Protein AF-H0GXV2-F1 (afdb_monomer_lite)

Sequence (112 aa):
MNMHTFQNLRGASMKTEHKMQFLSSIINEREIGADGWNHVAKRMNRYLFEQNVWKNEEFFFDGIDCQKFFKRNFVGLLSSKKTSSNVSLDVELWPYILEAQSSCTDESSVQI

Radius of gyration: 14.27 Å; chains: 1; bounding box: 38×36×33 Å

Secondary structure (DSSP, 8-state):
--HHHHHHHHHHH--HHHHHHHHHHHHT----SHHHHHHHHHHHHHHHHHTTSSSSS-SSSSHHHHHHHHIIIIIHHHH-----S-TTSSTTTHHHHHHHHHHTGGGSS---

Organism: Saccharomyces cerevisiae x Saccharomyces kudriavzevii (strain VIN7) (NCBI:txid1095631)

Structure (mmCIF, N/CA/C/O backbone):
data_AF-H0GXV2-F1
#
_entry.id   AF-H0GXV2-F1
#
loop_
_atom_site.group_PDB
_atom_site.id
_atom_site.type_symbol
_atom_site.label_atom_id
_atom_site.label_alt_id
_atom_site.label_comp_id
_atom_site.label_asym_id
_atom_site.label_entity_id
_atom_site.label_seq_id
_atom_site.pdbx_PDB_ins_code
_atom_site.Cartn_x
_atom_site.Cartn_y
_atom_site.Cartn_z
_atom_site.occupancy
_atom_site.B_iso_or_equiv
_atom_site.auth_seq_id
_atom_site.auth_comp_id
_atom_site.auth_asym_id
_atom_site.auth_atom_id
_atom_site.pdbx_PDB_model_num
ATOM 1 N N . MET A 1 1 ? -20.057 -7.221 -8.691 1.00 57.09 1 MET A N 1
ATOM 2 C CA . MET A 1 1 ? -19.279 -6.040 -8.248 1.00 57.09 1 MET A CA 1
ATOM 3 C C . MET A 1 1 ? -18.222 -5.769 -9.309 1.00 57.09 1 MET A C 1
ATOM 5 O O . MET A 1 1 ? -17.578 -6.722 -9.721 1.00 57.09 1 MET A O 1
ATOM 9 N N . ASN A 1 2 ? -18.101 -4.541 -9.820 1.00 66.75 2 ASN A N 1
ATOM 10 C CA . ASN A 1 2 ? -17.084 -4.221 -10.832 1.00 66.75 2 ASN A CA 1
ATOM 11 C C . ASN A 1 2 ? -15.731 -3.887 -10.159 1.00 66.75 2 ASN A C 1
ATOM 13 O O . ASN A 1 2 ? -15.695 -3.522 -8.980 1.00 66.75 2 ASN A O 1
ATOM 17 N N . MET A 1 3 ? -14.626 -4.018 -10.901 1.00 58.47 3 MET A N 1
ATOM 18 C CA . MET A 1 3 ? -13.260 -3.820 -10.385 1.00 58.47 3 MET A CA 1
ATOM 19 C C . MET A 1 3 ? -13.032 -2.409 -9.816 1.00 58.47 3 MET A C 1
ATOM 21 O O . MET A 1 3 ? -12.362 -2.252 -8.799 1.00 58.47 3 MET A O 1
ATOM 25 N N . HIS A 1 4 ? -13.642 -1.386 -10.417 1.00 58.34 4 HIS A N 1
ATOM 26 C CA . HIS A 1 4 ? -13.507 0.006 -9.979 1.00 58.34 4 HIS A CA 1
ATOM 27 C C . HIS A 1 4 ? -14.226 0.284 -8.651 1.00 58.34 4 HIS A C 1
ATOM 29 O O . HIS A 1 4 ? -13.657 0.896 -7.751 1.00 58.34 4 HIS A O 1
ATOM 35 N N . THR A 1 5 ? -15.454 -0.210 -8.491 1.00 59.28 5 THR A N 1
ATOM 36 C CA . THR A 1 5 ? -16.233 -0.140 -7.249 1.00 59.28 5 THR A CA 1
ATOM 37 C C . THR A 1 5 ? -15.506 -0.871 -6.128 1.00 59.28 5 THR A C 1
ATOM 39 O O . THR A 1 5 ? -15.419 -0.358 -5.019 1.00 59.28 5 THR A O 1
ATOM 42 N N . PHE A 1 6 ? -14.924 -2.032 -6.418 1.00 61.00 6 PHE A N 1
ATOM 43 C CA . PHE A 1 6 ? -14.141 -2.792 -5.450 1.00 61.00 6 PHE A CA 1
ATOM 44 C C . PHE A 1 6 ? -12.867 -2.057 -4.998 1.00 61.00 6 PHE A C 1
ATOM 46 O O . PHE A 1 6 ? -12.607 -1.961 -3.800 1.00 61.00 6 PHE A O 1
ATOM 53 N N . GLN A 1 7 ? -12.115 -1.463 -5.931 1.00 64.56 7 GLN A N 1
ATOM 54 C CA . GLN A 1 7 ? -10.919 -0.668 -5.619 1.00 64.56 7 GLN A CA 1
ATOM 55 C C . GLN A 1 7 ? -11.239 0.581 -4.781 1.00 64.56 7 GLN A C 1
ATOM 57 O O . GLN A 1 7 ? -10.484 0.910 -3.867 1.00 64.56 7 GLN A O 1
ATOM 62 N N . ASN A 1 8 ? -12.373 1.241 -5.039 1.00 59.12 8 ASN A N 1
ATOM 63 C CA . ASN A 1 8 ? -12.819 2.393 -4.249 1.00 59.12 8 ASN A CA 1
ATOM 64 C C . ASN A 1 8 ? -13.250 1.992 -2.826 1.00 59.12 8 ASN A C 1
ATOM 66 O O . ASN A 1 8 ? -12.943 2.695 -1.865 1.00 59.12 8 ASN A O 1
ATOM 70 N N . LEU A 1 9 ? -13.918 0.843 -2.670 1.00 62.50 9 LEU A N 1
ATOM 71 C CA . LEU A 1 9 ? -14.331 0.331 -1.358 1.00 62.50 9 LEU A CA 1
ATOM 72 C C . LEU A 1 9 ? -13.134 -0.096 -0.495 1.00 62.50 9 LEU A C 1
ATOM 74 O O . LEU A 1 9 ? -13.127 0.177 0.704 1.00 62.50 9 LEU A O 1
ATOM 78 N N . ARG A 1 10 ? -12.103 -0.711 -1.095 1.00 72.19 10 ARG A N 1
ATOM 79 C CA . ARG A 1 10 ? -10.862 -1.097 -0.396 1.00 72.19 10 ARG A CA 1
ATOM 80 C C . ARG A 1 10 ? -10.182 0.099 0.277 1.00 72.19 10 ARG A C 1
ATOM 82 O O . ARG A 1 10 ? -9.767 -0.008 1.426 1.00 72.19 10 ARG A O 1
ATOM 89 N N . GLY A 1 11 ? -10.098 1.232 -0.423 1.00 63.38 11 GLY A N 1
ATOM 90 C CA . GLY A 1 11 ? -9.462 2.451 0.087 1.00 63.38 11 GLY A CA 1
ATOM 91 C C . GLY A 1 11 ? -10.226 3.097 1.240 1.00 63.38 11 GLY A C 1
ATOM 92 O O . GLY A 1 11 ? -9.635 3.438 2.262 1.00 63.38 11 GLY A O 1
ATOM 93 N N . ALA A 1 12 ? -11.550 3.198 1.106 1.00 62.34 12 ALA A N 1
ATOM 94 C CA . ALA A 1 12 ? -12.418 3.774 2.133 1.00 62.34 12 ALA A CA 1
ATOM 95 C C . ALA A 1 12 ? -12.547 2.896 3.393 1.00 62.34 12 ALA A C 1
ATOM 97 O O . ALA A 1 12 ? -12.803 3.413 4.476 1.00 62.34 12 ALA A O 1
ATOM 98 N N . SER A 1 13 ? -12.367 1.577 3.264 1.00 65.81 13 SER A N 1
ATOM 99 C CA . SER A 1 13 ? -12.498 0.623 4.374 1.00 65.81 13 SER A CA 1
ATOM 100 C C . SER A 1 13 ? -11.255 0.526 5.266 1.00 65.81 13 SER A C 1
ATOM 102 O O . SER A 1 13 ? -11.330 -0.071 6.342 1.00 65.81 13 SER A O 1
ATOM 104 N N . MET A 1 14 ? -10.104 1.045 4.833 1.00 79.94 14 MET A N 1
ATOM 105 C CA . MET A 1 14 ? -8.848 0.861 5.555 1.00 79.94 14 MET A CA 1
ATOM 106 C C . MET A 1 14 ? -8.678 1.933 6.640 1.00 79.94 14 MET A C 1
ATOM 108 O O . MET A 1 14 ? -8.569 3.124 6.339 1.00 79.94 14 MET A O 1
ATOM 112 N N . LYS A 1 15 ? -8.646 1.506 7.909 1.00 87.31 15 LYS A N 1
ATOM 113 C CA . LYS A 1 15 ? -8.392 2.385 9.064 1.00 87.31 15 LYS A CA 1
ATOM 114 C C . LYS A 1 15 ? -7.013 3.052 8.977 1.00 87.31 15 LYS A C 1
ATOM 116 O O . LYS A 1 15 ? -6.101 2.522 8.339 1.00 87.31 15 LYS A O 1
ATOM 121 N N . THR A 1 16 ? -6.851 4.179 9.672 1.00 86.25 16 THR A N 1
ATOM 122 C CA . THR A 1 16 ? -5.607 4.970 9.707 1.00 86.25 16 THR A CA 1
ATOM 123 C C . THR A 1 16 ? -4.372 4.140 10.056 1.00 86.25 16 THR A C 1
ATOM 125 O O . THR A 1 16 ? -3.364 4.253 9.371 1.00 86.25 16 THR A O 1
ATOM 128 N N . GLU A 1 17 ? -4.440 3.261 11.056 1.00 90.31 17 GLU A N 1
ATOM 129 C CA . GLU A 1 17 ? -3.295 2.430 11.466 1.00 90.31 17 GLU A CA 1
ATOM 130 C C . GLU A 1 17 ? -2.760 1.551 10.318 1.00 90.31 17 GLU A C 1
ATOM 132 O O . GLU A 1 17 ? -1.555 1.470 10.082 1.00 90.31 17 GLU A O 1
ATOM 137 N N . HIS A 1 18 ? -3.654 0.970 9.515 1.00 92.38 18 HIS A N 1
ATOM 138 C CA . HIS A 1 18 ? -3.275 0.143 8.372 1.00 92.38 18 HIS A CA 1
ATOM 139 C C . HIS A 1 18 ? -2.786 0.994 7.193 1.00 92.38 18 HIS A C 1
ATOM 141 O O . HIS A 1 18 ? -1.911 0.563 6.443 1.00 92.38 18 HIS A O 1
ATOM 147 N N . LYS A 1 19 ? -3.302 2.224 7.047 1.00 90.75 19 LYS A N 1
ATOM 148 C CA . LYS A 1 19 ? -2.753 3.220 6.114 1.00 90.75 19 LYS A CA 1
ATOM 149 C C . LYS A 1 19 ? -1.326 3.618 6.495 1.00 90.75 19 LYS A C 1
ATOM 151 O O . LYS A 1 19 ? -0.471 3.655 5.615 1.00 90.75 19 LYS A O 1
ATOM 156 N N . MET A 1 20 ? -1.043 3.848 7.779 1.00 91.12 20 MET A N 1
ATOM 157 C CA . MET A 1 20 ? 0.319 4.108 8.264 1.00 91.12 20 MET A CA 1
ATOM 158 C C . MET A 1 20 ? 1.238 2.920 7.984 1.00 91.12 20 MET A C 1
ATOM 160 O O . MET A 1 20 ? 2.321 3.106 7.434 1.00 91.12 20 MET A O 1
ATOM 164 N N . GLN A 1 21 ? 0.790 1.697 8.283 1.00 94.38 21 GLN A N 1
ATOM 165 C CA . GLN A 1 21 ? 1.570 0.489 8.007 1.00 94.38 21 GLN A CA 1
ATOM 166 C C . GLN A 1 21 ? 1.860 0.312 6.509 1.00 94.38 21 GLN A C 1
ATOM 168 O O . GLN A 1 21 ? 2.966 -0.085 6.132 1.00 94.38 21 GLN A O 1
ATOM 173 N N . PHE A 1 22 ? 0.891 0.633 5.649 1.00 93.75 22 PHE A N 1
ATOM 174 C CA . PHE A 1 22 ? 1.062 0.621 4.198 1.00 93.75 22 PHE A CA 1
ATOM 175 C C . PHE A 1 22 ? 2.145 1.608 3.748 1.00 93.75 22 PHE A C 1
ATOM 177 O O . PHE A 1 22 ? 3.081 1.214 3.055 1.00 93.75 22 PHE A O 1
ATOM 184 N N . LEU A 1 23 ? 2.064 2.866 4.192 1.00 92.06 23 LEU A N 1
ATOM 185 C CA . LEU A 1 23 ? 3.051 3.898 3.858 1.00 92.06 23 LEU A CA 1
ATOM 186 C C . LEU A 1 23 ? 4.444 3.543 4.393 1.00 92.06 23 LEU A C 1
ATOM 188 O O . LEU A 1 23 ? 5.419 3.613 3.653 1.00 92.06 23 LEU A O 1
ATOM 192 N N . SER A 1 24 ? 4.534 3.069 5.636 1.00 92.44 24 SER A N 1
ATOM 193 C CA . SER A 1 24 ? 5.788 2.593 6.228 1.00 92.44 24 SER A CA 1
ATOM 194 C C . SER A 1 24 ? 6.390 1.423 5.444 1.00 92.44 24 SER A C 1
ATOM 196 O O . SER A 1 24 ? 7.605 1.350 5.270 1.00 92.44 24 SER A O 1
ATOM 198 N N . SER A 1 25 ? 5.553 0.521 4.923 1.00 92.81 25 SER A N 1
ATOM 199 C CA . SER A 1 25 ? 6.017 -0.600 4.104 1.00 92.81 25 SER A CA 1
ATOM 200 C C . SER A 1 25 ? 6.628 -0.141 2.782 1.00 92.81 25 SER A C 1
ATOM 202 O O . SER A 1 25 ? 7.585 -0.770 2.348 1.00 92.81 25 SER A O 1
ATOM 204 N N . ILE A 1 26 ? 6.110 0.939 2.185 1.00 91.75 26 ILE A N 1
ATOM 205 C CA . ILE A 1 26 ? 6.680 1.570 0.984 1.00 91.75 26 ILE A CA 1
ATOM 206 C C . ILE A 1 26 ? 8.010 2.249 1.320 1.00 91.75 26 ILE A C 1
ATOM 208 O O . ILE A 1 26 ? 9.002 1.993 0.651 1.00 91.75 26 ILE A O 1
ATOM 212 N N . ILE A 1 27 ? 8.042 3.072 2.373 1.00 90.44 27 ILE A N 1
ATOM 213 C CA . ILE A 1 27 ? 9.238 3.829 2.788 1.00 90.44 27 ILE A CA 1
ATOM 214 C C . ILE A 1 27 ? 10.422 2.896 3.075 1.00 90.44 27 ILE A C 1
ATOM 216 O O . ILE A 1 27 ? 11.559 3.197 2.724 1.00 90.44 27 ILE A O 1
ATOM 220 N N . ASN A 1 28 ? 10.157 1.754 3.712 1.00 89.62 28 ASN A N 1
ATOM 221 C CA . ASN A 1 28 ? 11.187 0.790 4.095 1.00 89.62 28 ASN A CA 1
ATOM 222 C C . ASN A 1 28 ? 11.497 -0.256 3.012 1.00 89.62 28 ASN A C 1
ATOM 224 O O . ASN A 1 28 ? 12.311 -1.149 3.261 1.00 89.62 28 ASN A O 1
ATOM 228 N N . GLU A 1 29 ? 10.835 -0.211 1.853 1.00 89.50 29 GLU A N 1
ATOM 229 C CA . GLU A 1 29 ? 11.129 -1.138 0.764 1.00 89.50 29 GLU A CA 1
ATOM 230 C C . GLU A 1 29 ? 12.465 -0.772 0.108 1.00 89.50 29 GLU A C 1
ATOM 232 O O . GLU A 1 29 ? 12.693 0.377 -0.258 1.00 89.50 29 GLU A O 1
ATOM 237 N N . ARG A 1 30 ? 13.371 -1.751 0.010 1.00 77.19 30 ARG A N 1
ATOM 238 C CA . ARG A 1 30 ? 14.751 -1.538 -0.464 1.00 77.19 30 ARG A CA 1
ATOM 239 C C . ARG A 1 30 ? 14.971 -2.033 -1.889 1.00 77.19 30 ARG A C 1
ATOM 241 O O . ARG A 1 30 ? 15.997 -1.715 -2.483 1.00 77.19 30 ARG A O 1
ATOM 248 N N . GLU A 1 31 ? 14.036 -2.817 -2.416 1.00 73.31 31 GLU A N 1
ATOM 249 C CA . GLU A 1 31 ? 14.100 -3.348 -3.774 1.00 73.31 31 GLU A CA 1
ATOM 250 C C . GLU A 1 31 ? 13.654 -2.281 -4.785 1.00 73.31 31 GLU A C 1
ATOM 252 O O . GLU A 1 31 ? 12.543 -1.750 -4.709 1.00 73.31 31 GLU A O 1
ATOM 257 N N . ILE A 1 32 ? 14.542 -1.960 -5.729 1.00 55.78 32 ILE A N 1
ATOM 258 C CA . ILE A 1 32 ? 14.355 -0.900 -6.728 1.00 55.78 32 ILE A CA 1
ATOM 259 C C . ILE A 1 32 ? 13.479 -1.423 -7.884 1.00 55.78 32 ILE A C 1
ATOM 261 O O . ILE A 1 32 ? 13.684 -2.530 -8.379 1.00 55.78 32 ILE A O 1
ATOM 265 N N . GLY A 1 33 ? 12.519 -0.614 -8.349 1.00 63.28 33 GLY A N 1
ATOM 266 C CA . GLY A 1 33 ? 11.763 -0.859 -9.587 1.00 63.28 33 GLY A CA 1
ATOM 267 C C . GLY A 1 33 ? 10.447 -1.640 -9.425 1.00 63.28 33 GLY A C 1
ATOM 268 O O . GLY A 1 33 ? 9.757 -1.552 -8.406 1.00 63.28 33 GLY A O 1
ATOM 269 N N . ALA A 1 34 ? 10.048 -2.378 -10.470 1.00 62.50 34 ALA A N 1
ATOM 270 C CA . ALA A 1 34 ? 8.749 -3.067 -10.549 1.00 62.50 34 ALA A CA 1
ATOM 271 C C . ALA A 1 34 ? 8.535 -4.133 -9.452 1.00 62.50 34 ALA A C 1
ATOM 273 O O . ALA A 1 34 ? 7.396 -4.370 -9.038 1.00 62.50 34 ALA A O 1
ATOM 274 N N . ASP A 1 35 ? 9.616 -4.731 -8.945 1.00 78.19 35 ASP A N 1
ATOM 275 C CA . ASP A 1 35 ? 9.554 -5.794 -7.938 1.00 78.19 35 ASP A CA 1
ATOM 276 C C . ASP A 1 35 ? 9.312 -5.277 -6.513 1.00 78.19 35 ASP A C 1
ATOM 278 O O . ASP A 1 35 ? 8.672 -5.970 -5.716 1.00 78.19 35 ASP A O 1
ATOM 282 N N . GLY A 1 36 ? 9.687 -4.029 -6.208 1.00 88.06 36 GLY A N 1
ATOM 283 C CA . GLY A 1 36 ? 9.414 -3.413 -4.905 1.00 88.06 36 GLY A CA 1
ATOM 284 C C . GLY A 1 36 ? 7.915 -3.359 -4.596 1.00 88.06 36 GLY A C 1
ATOM 285 O O . GLY A 1 36 ? 7.469 -3.729 -3.509 1.00 88.06 36 GLY A O 1
ATOM 286 N N . TRP A 1 37 ? 7.088 -3.028 -5.590 1.00 91.75 37 TRP A N 1
ATOM 287 C CA . TRP A 1 37 ? 5.632 -3.016 -5.421 1.00 91.75 37 TRP A CA 1
ATOM 288 C C . TRP A 1 37 ? 5.041 -4.409 -5.195 1.00 91.75 37 TRP A C 1
ATOM 290 O O . TRP A 1 37 ? 4.078 -4.545 -4.440 1.00 91.75 37 TRP A O 1
ATOM 300 N N . ASN A 1 38 ? 5.615 -5.449 -5.808 1.00 91.88 38 ASN A N 1
ATOM 301 C CA . ASN A 1 38 ? 5.210 -6.831 -5.551 1.00 91.88 38 ASN A CA 1
ATOM 302 C C . ASN A 1 38 ? 5.540 -7.243 -4.108 1.00 91.88 38 ASN A C 1
ATOM 304 O O . ASN A 1 38 ? 4.751 -7.945 -3.470 1.00 91.88 38 ASN A O 1
ATOM 308 N N . HIS A 1 39 ? 6.677 -6.798 -3.570 1.00 92.75 39 HIS A N 1
ATOM 309 C CA . HIS A 1 39 ? 7.052 -7.054 -2.179 1.00 92.75 39 HIS A CA 1
ATOM 310 C C . HIS A 1 39 ? 6.161 -6.315 -1.186 1.00 92.75 39 HIS A C 1
ATOM 312 O O . HIS A 1 39 ? 5.668 -6.939 -0.241 1.00 92.75 39 HIS A O 1
ATOM 318 N N . VAL A 1 40 ? 5.869 -5.036 -1.432 1.00 93.88 40 VAL A N 1
ATOM 319 C CA . VAL A 1 40 ? 4.914 -4.267 -0.622 1.00 93.88 40 VAL A CA 1
ATOM 320 C C . VAL A 1 40 ? 3.535 -4.927 -0.652 1.00 93.88 40 VAL A C 1
ATOM 322 O O . VAL A 1 40 ? 2.943 -5.131 0.408 1.00 93.88 40 VAL A O 1
ATOM 325 N N . ALA A 1 41 ? 3.050 -5.337 -1.830 1.00 94.25 41 ALA A N 1
ATOM 326 C CA . ALA A 1 41 ? 1.770 -6.029 -1.980 1.00 94.25 41 ALA A CA 1
ATOM 327 C C . ALA A 1 41 ? 1.716 -7.311 -1.136 1.00 94.25 41 ALA A C 1
ATOM 329 O O . ALA A 1 41 ? 0.814 -7.470 -0.316 1.00 94.25 41 ALA A O 1
ATOM 330 N N . LYS A 1 42 ? 2.717 -8.192 -1.265 1.00 94.06 42 LYS A N 1
ATOM 331 C CA . LYS A 1 42 ? 2.806 -9.439 -0.484 1.00 94.06 42 LYS A CA 1
ATOM 332 C C . LYS A 1 42 ? 2.871 -9.175 1.021 1.00 94.06 42 LYS A C 1
ATOM 334 O O . LYS A 1 42 ? 2.148 -9.808 1.788 1.00 94.06 42 LYS A O 1
ATOM 339 N N . ARG A 1 43 ? 3.704 -8.220 1.452 1.00 94.94 43 ARG A N 1
ATOM 340 C CA . ARG A 1 43 ? 3.851 -7.847 2.869 1.00 94.94 43 ARG A CA 1
ATOM 341 C C . ARG A 1 43 ? 2.525 -7.363 3.447 1.00 94.94 43 ARG A C 1
ATOM 343 O O . ARG A 1 43 ? 2.136 -7.791 4.531 1.00 94.94 43 ARG A O 1
ATOM 350 N N . MET A 1 44 ? 1.830 -6.502 2.712 1.00 95.31 44 MET A N 1
ATOM 351 C CA . MET A 1 44 ? 0.572 -5.914 3.155 1.00 95.31 44 MET A CA 1
ATOM 352 C C . MET A 1 44 ? -0.592 -6.894 3.099 1.00 95.31 44 MET A C 1
ATOM 354 O O . MET A 1 44 ? -1.427 -6.871 3.996 1.00 95.31 44 MET A O 1
ATOM 358 N N . ASN A 1 45 ? -0.625 -7.796 2.121 1.00 94.94 45 ASN A N 1
ATOM 359 C CA . ASN A 1 45 ? -1.610 -8.873 2.078 1.00 94.94 45 ASN A CA 1
ATOM 360 C C . ASN A 1 45 ? -1.525 -9.754 3.323 1.00 94.94 45 ASN A C 1
ATOM 362 O O . ASN A 1 45 ? -2.546 -9.981 3.973 1.00 94.94 45 ASN A O 1
ATOM 366 N N . ARG A 1 46 ? -0.311 -10.181 3.692 1.00 95.69 46 ARG A N 1
ATOM 367 C CA . ARG A 1 46 ? -0.089 -10.959 4.914 1.00 95.69 46 ARG A CA 1
ATOM 368 C C . ARG A 1 46 ? -0.492 -10.175 6.160 1.00 95.69 46 ARG A C 1
ATOM 370 O O . ARG A 1 46 ? -1.264 -10.680 6.966 1.00 95.69 46 ARG A O 1
ATOM 377 N N . TYR A 1 47 ? -0.045 -8.923 6.284 1.00 95.75 47 TYR A N 1
ATOM 378 C CA . TYR A 1 47 ? -0.404 -8.068 7.419 1.00 95.75 47 TYR A CA 1
ATOM 379 C C . TYR A 1 47 ? -1.927 -7.912 7.569 1.00 95.75 47 TYR A C 1
ATOM 381 O O . TYR A 1 47 ? -2.468 -8.122 8.649 1.00 95.75 47 TYR A O 1
ATOM 389 N N . LEU A 1 48 ? -2.646 -7.580 6.494 1.00 93.94 48 LEU A N 1
ATOM 390 C CA . LEU A 1 48 ? -4.095 -7.358 6.549 1.00 93.94 48 LEU A CA 1
ATOM 391 C C . LEU A 1 48 ? -4.876 -8.643 6.850 1.00 93.94 48 LEU A C 1
ATOM 393 O O . LEU A 1 48 ? -5.926 -8.572 7.493 1.00 93.94 48 LEU A O 1
ATOM 397 N N . PHE A 1 49 ? -4.369 -9.795 6.411 1.00 93.31 49 PHE A N 1
ATOM 398 C CA . PHE A 1 49 ? -4.915 -11.098 6.774 1.00 93.31 49 PHE A CA 1
ATOM 399 C C . PHE A 1 49 ? -4.704 -11.403 8.264 1.00 93.31 49 PHE A C 1
ATOM 401 O O . PHE A 1 49 ? -5.670 -11.676 8.974 1.00 93.31 49 PHE A O 1
ATOM 408 N N . GLU A 1 5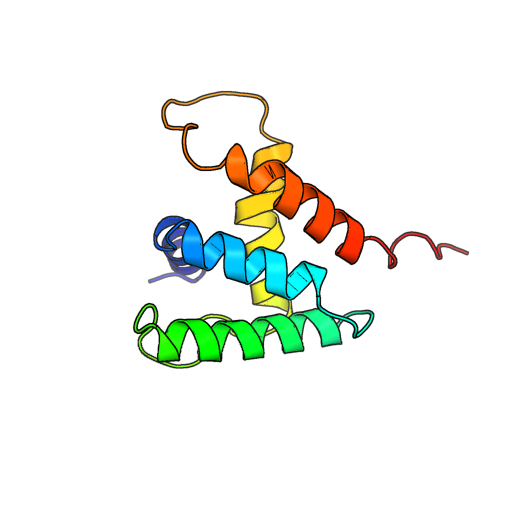0 ? -3.475 -11.261 8.770 1.00 95.50 50 GLU A N 1
ATOM 409 C CA . GLU A 1 50 ? -3.130 -11.488 10.184 1.00 95.50 50 GLU A CA 1
ATOM 410 C C . GLU A 1 50 ? -3.906 -10.562 11.135 1.00 95.50 50 GLU A C 1
ATOM 412 O O . GLU A 1 50 ? -4.305 -10.969 12.225 1.00 95.50 50 GLU A O 1
ATOM 417 N N . GLN A 1 51 ? -4.172 -9.324 10.711 1.00 94.31 51 GLN A N 1
ATOM 418 C CA . GLN A 1 51 ? -4.968 -8.359 11.473 1.00 94.31 51 GLN A CA 1
ATOM 419 C C . GLN A 1 51 ? -6.490 -8.548 11.319 1.00 94.31 51 GLN A C 1
ATOM 421 O O . GLN A 1 51 ? -7.258 -7.751 11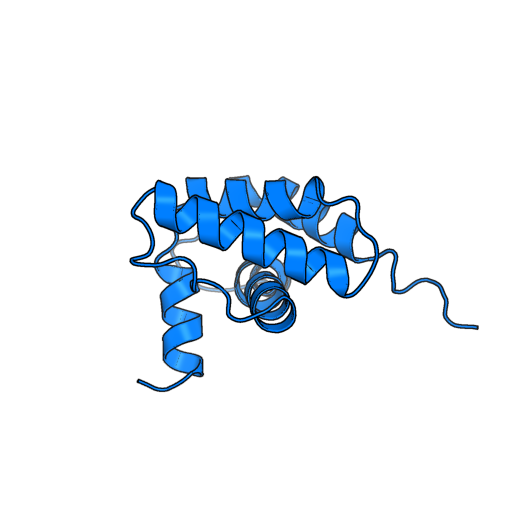.856 1.00 94.31 51 GLN A O 1
ATOM 426 N N . ASN A 1 52 ? -6.956 -9.582 10.604 1.00 91.31 52 ASN A N 1
ATOM 427 C CA . ASN A 1 52 ? -8.374 -9.832 10.300 1.00 91.31 52 ASN A CA 1
ATOM 428 C C . ASN A 1 52 ? -9.085 -8.649 9.608 1.00 91.31 52 ASN A C 1
ATOM 430 O O . ASN A 1 52 ? -10.304 -8.495 9.696 1.00 91.31 52 ASN A O 1
ATOM 434 N N . VAL A 1 53 ? -8.327 -7.806 8.902 1.00 89.69 53 VAL A N 1
ATOM 435 C CA . VAL A 1 53 ? -8.854 -6.684 8.109 1.00 89.69 53 VAL A CA 1
ATOM 436 C C . VAL A 1 53 ? -9.363 -7.188 6.765 1.00 89.69 53 VAL A C 1
ATOM 438 O O . VAL A 1 53 ? -10.357 -6.689 6.235 1.00 89.69 53 VAL A O 1
ATOM 441 N N . TRP A 1 54 ? -8.689 -8.200 6.214 1.00 89.44 54 TRP A N 1
ATOM 442 C CA . TRP A 1 54 ? -9.101 -8.892 5.004 1.00 89.44 54 TRP A CA 1
ATOM 443 C C . TRP A 1 54 ? -9.203 -10.395 5.246 1.00 89.44 54 TRP A C 1
ATOM 445 O O . TRP A 1 54 ? -8.494 -10.977 6.056 1.00 89.44 54 TRP A O 1
ATOM 455 N N . LYS A 1 55 ? -10.121 -11.027 4.520 1.00 87.12 55 LYS A N 1
ATOM 456 C CA . LYS A 1 55 ? -10.508 -12.434 4.703 1.00 87.12 55 LYS A CA 1
ATOM 457 C C . LYS A 1 55 ? -9.500 -13.446 4.144 1.00 87.12 55 LYS A C 1
ATOM 459 O O . LYS A 1 55 ? -9.636 -14.633 4.412 1.00 87.12 55 LYS A O 1
ATOM 464 N N . ASN A 1 56 ? -8.535 -12.998 3.347 1.00 86.06 56 ASN A N 1
ATOM 465 C CA . ASN A 1 56 ? -7.474 -13.824 2.774 1.00 86.06 56 ASN A CA 1
ATOM 466 C C . ASN A 1 56 ? -6.232 -12.968 2.458 1.00 86.06 56 ASN A C 1
ATOM 468 O O . ASN A 1 56 ? -6.228 -11.763 2.693 1.00 86.06 56 ASN A O 1
ATOM 472 N N . G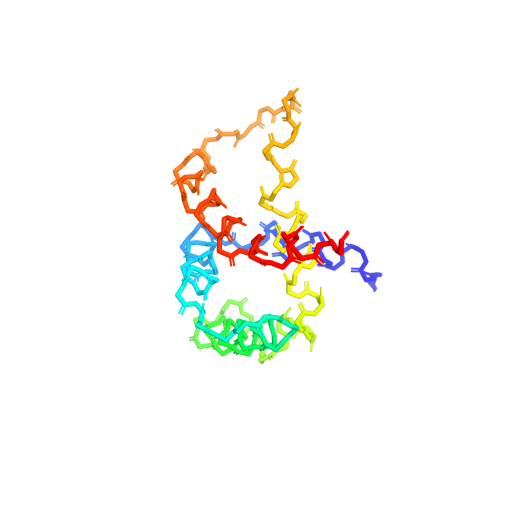LU A 1 57 ? -5.188 -13.566 1.891 1.00 89.06 57 GLU A N 1
ATOM 473 C CA . GLU A 1 57 ? -3.963 -12.860 1.483 1.00 89.06 57 GLU A CA 1
ATOM 474 C C . GLU A 1 57 ? -4.056 -12.247 0.068 1.00 89.06 57 GLU A C 1
ATOM 476 O O . GLU A 1 57 ? -3.059 -12.130 -0.640 1.00 89.06 57 GLU A O 1
ATOM 481 N N . GLU A 1 58 ? -5.248 -11.838 -0.373 1.00 88.44 58 GLU A N 1
ATOM 482 C CA . GLU A 1 58 ? -5.486 -11.314 -1.731 1.00 88.44 58 GLU A CA 1
ATOM 483 C C . GLU A 1 58 ? -6.058 -9.886 -1.701 1.00 88.44 58 GLU A C 1
ATOM 485 O O . GLU A 1 58 ? -6.923 -9.503 -2.502 1.00 88.44 58 GLU A O 1
ATOM 490 N N . PHE A 1 59 ? -5.605 -9.072 -0.741 1.00 90.50 59 PHE A N 1
ATOM 491 C CA . PHE A 1 59 ? -5.990 -7.660 -0.687 1.00 90.50 59 PHE A CA 1
ATOM 492 C C . PHE A 1 59 ? -5.437 -6.870 -1.881 1.00 90.50 59 PHE A C 1
ATOM 494 O O . PHE A 1 59 ? -6.142 -6.038 -2.435 1.00 90.50 59 PHE A O 1
ATOM 501 N N . PHE A 1 60 ? -4.221 -7.152 -2.327 1.00 92.06 60 PHE A N 1
ATOM 502 C CA . PHE A 1 60 ? -3.644 -6.673 -3.579 1.00 92.06 60 PHE A CA 1
ATOM 503 C C . PHE A 1 60 ? -3.439 -7.853 -4.517 1.00 92.06 60 PHE A C 1
ATOM 505 O O . PHE A 1 60 ? -2.949 -8.897 -4.088 1.00 92.06 60 PHE A O 1
ATOM 512 N N . PHE A 1 61 ? -3.812 -7.685 -5.785 1.00 89.88 61 PHE A N 1
ATOM 513 C CA . PHE A 1 61 ? -3.614 -8.732 -6.790 1.00 89.88 61 PHE A CA 1
ATOM 514 C C . PHE A 1 61 ? -2.135 -8.874 -7.179 1.00 89.88 61 PHE A C 1
ATOM 516 O O . PHE A 1 61 ? -1.595 -9.974 -7.216 1.00 89.88 61 PHE A O 1
ATOM 523 N N . ASP A 1 62 ? -1.478 -7.746 -7.435 1.00 89.69 62 ASP A N 1
ATOM 524 C CA . ASP A 1 62 ? -0.069 -7.650 -7.802 1.00 89.69 62 ASP A CA 1
ATOM 525 C C . ASP A 1 62 ? 0.496 -6.276 -7.390 1.00 89.69 62 ASP A C 1
ATOM 527 O O . ASP A 1 62 ? -0.200 -5.425 -6.816 1.00 89.69 62 ASP A O 1
ATOM 531 N N . GLY A 1 63 ? 1.772 -6.037 -7.690 1.00 90.19 63 GLY A N 1
ATOM 532 C CA . GLY A 1 63 ? 2.419 -4.749 -7.467 1.00 90.19 63 GLY A CA 1
ATOM 533 C C . GLY A 1 63 ? 1.791 -3.603 -8.266 1.00 90.19 63 GLY A C 1
ATOM 534 O O . GLY A 1 63 ? 1.785 -2.463 -7.803 1.00 90.19 63 GLY A O 1
ATOM 535 N N . ILE A 1 64 ? 1.185 -3.874 -9.426 1.00 90.75 64 ILE A N 1
ATOM 536 C CA . ILE A 1 64 ? 0.518 -2.847 -10.239 1.00 90.75 64 ILE A CA 1
ATOM 537 C C . ILE A 1 64 ? -0.770 -2.371 -9.548 1.00 90.75 64 ILE A C 1
ATOM 539 O O . ILE A 1 64 ? -1.033 -1.165 -9.503 1.00 90.75 64 ILE A O 1
ATOM 543 N N . ASP A 1 65 ? -1.572 -3.284 -8.997 1.00 90.69 65 ASP A N 1
ATOM 544 C CA . ASP A 1 65 ? -2.758 -2.980 -8.188 1.00 90.69 65 ASP A CA 1
ATOM 545 C C . ASP A 1 65 ? -2.359 -2.207 -6.923 1.00 90.69 65 ASP A C 1
ATOM 547 O O . ASP A 1 65 ? -2.949 -1.166 -6.623 1.00 90.69 65 ASP A O 1
ATOM 551 N N . CYS A 1 66 ? -1.281 -2.630 -6.252 1.00 92.25 66 CYS A N 1
ATOM 552 C CA . CYS A 1 66 ? -0.715 -1.939 -5.092 1.00 92.25 66 CYS A CA 1
ATOM 553 C C . CYS A 1 66 ? -0.270 -0.500 -5.419 1.00 92.25 66 CYS A C 1
ATOM 555 O O . CYS A 1 66 ? -0.637 0.449 -4.720 1.00 92.25 66 CYS A O 1
ATOM 557 N N . GLN A 1 67 ? 0.452 -0.297 -6.525 1.00 91.31 67 GLN A N 1
ATOM 558 C CA . GLN A 1 67 ? 0.882 1.034 -6.957 1.00 91.31 67 GLN A CA 1
ATOM 559 C C . GLN A 1 67 ? -0.316 1.926 -7.320 1.00 91.31 67 GLN A C 1
ATOM 561 O O . GLN A 1 67 ? -0.369 3.103 -6.948 1.00 91.31 67 GLN A O 1
ATOM 566 N N . LYS A 1 68 ? -1.305 1.388 -8.048 1.00 88.75 68 LYS A N 1
ATOM 567 C CA . LYS A 1 68 ? -2.531 2.126 -8.396 1.00 88.75 68 LYS A CA 1
ATOM 568 C C . LYS A 1 68 ? -3.306 2.527 -7.147 1.00 88.75 68 LYS A C 1
ATOM 570 O O . LYS A 1 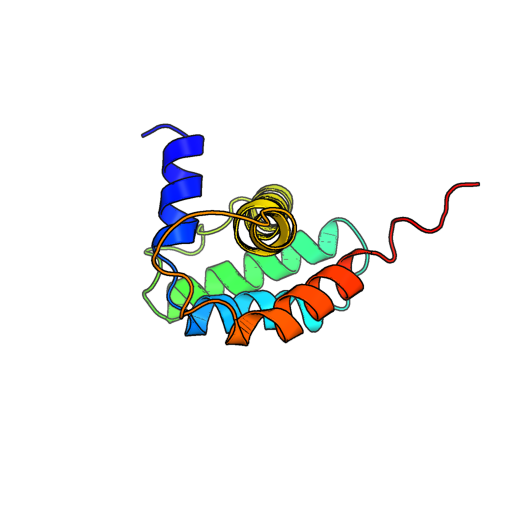68 ? -3.831 3.641 -7.097 1.00 88.75 68 LYS A O 1
ATOM 575 N N . PHE A 1 69 ? -3.362 1.652 -6.147 1.00 89.50 69 PHE A N 1
ATOM 576 C CA . PHE A 1 69 ? -3.968 1.950 -4.857 1.00 89.50 69 PHE A CA 1
ATOM 577 C C . PHE A 1 69 ? -3.259 3.112 -4.156 1.00 89.50 69 PHE A C 1
ATOM 579 O O . PHE A 1 69 ? -3.940 4.052 -3.740 1.00 89.50 69 PHE A O 1
ATOM 586 N N . PHE A 1 70 ? -1.921 3.098 -4.098 1.00 89.25 70 PHE A N 1
ATOM 587 C CA . PHE A 1 70 ? -1.133 4.191 -3.522 1.00 89.25 70 PHE A CA 1
ATOM 588 C C . PHE A 1 70 ? -1.425 5.533 -4.215 1.00 89.25 70 PHE A C 1
ATOM 590 O O . PHE A 1 70 ? -1.807 6.515 -3.573 1.00 89.25 70 PHE A O 1
ATOM 597 N N . LYS A 1 71 ? -1.339 5.558 -5.551 1.00 86.88 71 LYS A N 1
ATOM 598 C CA . LYS A 1 71 ? -1.568 6.775 -6.345 1.00 86.88 71 LYS A CA 1
ATOM 599 C C . LYS A 1 71 ? -2.971 7.349 -6.137 1.00 86.88 71 LYS A C 1
ATOM 601 O O . LYS A 1 71 ? -3.121 8.557 -5.991 1.00 86.88 71 LYS A O 1
ATOM 606 N N . ARG A 1 72 ? -4.002 6.501 -6.107 1.00 82.94 72 ARG A N 1
ATOM 607 C CA . ARG A 1 72 ? -5.400 6.944 -5.978 1.00 82.94 72 ARG A CA 1
ATOM 608 C C . ARG A 1 72 ? -5.755 7.422 -4.575 1.00 82.94 72 ARG A C 1
ATOM 610 O O . ARG A 1 72 ? -6.427 8.438 -4.452 1.00 82.94 72 ARG A O 1
ATOM 617 N N . ASN A 1 73 ? -5.329 6.692 -3.546 1.00 82.62 73 ASN A N 1
ATOM 618 C CA . ASN A 1 73 ? -5.786 6.926 -2.174 1.00 82.62 73 ASN A CA 1
ATOM 619 C C . ASN A 1 73 ? -4.894 7.879 -1.379 1.00 82.62 73 ASN A C 1
ATOM 621 O O . ASN A 1 73 ? -5.344 8.381 -0.360 1.00 82.62 73 ASN A O 1
ATOM 625 N N . PHE A 1 74 ? -3.659 8.128 -1.821 1.00 84.38 74 PHE A N 1
ATOM 626 C CA . PHE A 1 74 ? -2.717 8.970 -1.080 1.00 84.38 74 PHE A CA 1
ATOM 627 C C . PHE A 1 74 ? -2.207 10.134 -1.930 1.00 84.38 74 PHE A C 1
ATOM 629 O O . PHE A 1 74 ? -2.343 11.288 -1.535 1.00 84.38 74 PHE A O 1
ATOM 636 N N . VAL A 1 75 ? -1.704 9.868 -3.139 1.00 81.62 75 VAL A N 1
ATOM 637 C CA . VAL A 1 75 ? -1.143 10.932 -3.996 1.00 81.62 75 VAL A CA 1
ATOM 638 C C . VAL A 1 75 ? -2.240 11.822 -4.593 1.00 81.62 75 VAL A C 1
ATOM 640 O O . VAL A 1 75 ? -2.112 13.044 -4.593 1.00 81.62 75 VAL A O 1
ATOM 643 N N . GLY A 1 76 ? -3.362 11.244 -5.036 1.00 69.94 76 GLY A N 1
ATOM 644 C CA . GLY A 1 76 ? -4.507 12.004 -5.560 1.00 69.94 76 GLY A CA 1
ATOM 645 C C . GLY A 1 76 ? -5.116 12.988 -4.550 1.00 69.94 76 GLY A C 1
ATOM 646 O O . GLY A 1 76 ? -5.695 14.005 -4.946 1.00 69.94 76 GLY A O 1
ATOM 647 N N . LEU A 1 77 ? -4.929 12.734 -3.248 1.00 65.81 77 LEU A N 1
ATOM 648 C CA . LEU A 1 77 ? -5.341 13.641 -2.174 1.00 65.81 77 LEU A CA 1
ATOM 649 C C . LEU A 1 77 ? -4.433 14.877 -2.066 1.00 65.81 77 LEU A C 1
ATOM 651 O O . LEU A 1 77 ? -4.913 15.941 -1.687 1.00 65.81 77 LEU A O 1
ATOM 655 N N . LEU A 1 78 ? -3.153 14.780 -2.450 1.00 64.62 78 LEU A N 1
ATOM 656 C CA . LEU A 1 78 ? -2.221 15.918 -2.457 1.00 64.62 78 LEU A CA 1
ATOM 657 C C . LEU A 1 78 ? -2.523 16.915 -3.585 1.00 64.62 78 LEU A C 1
ATOM 659 O O . LEU A 1 78 ? -2.338 18.121 -3.427 1.00 64.62 78 LEU A O 1
ATOM 663 N N . SER A 1 79 ? -2.994 16.422 -4.733 1.00 58.16 79 SER A N 1
ATOM 664 C CA . SER A 1 79 ? -3.299 17.244 -5.915 1.00 58.16 79 SER A CA 1
ATOM 665 C C . SER A 1 79 ? -4.646 17.966 -5.807 1.00 58.16 79 SER A C 1
ATOM 667 O O . SER A 1 79 ? -4.852 19.017 -6.416 1.00 58.16 79 SER A O 1
ATOM 669 N N . SER A 1 80 ? -5.569 17.419 -5.015 1.00 53.72 80 SER A N 1
ATOM 670 C CA . SER A 1 80 ? -6.930 17.930 -4.862 1.00 53.72 80 SER A CA 1
ATOM 671 C C . SER A 1 80 ? -6.981 19.062 -3.831 1.00 53.72 80 SER A C 1
ATOM 673 O O . SER A 1 80 ? -7.556 18.932 -2.753 1.00 53.72 80 SER A O 1
ATOM 675 N N . LYS A 1 81 ? -6.409 20.228 -4.161 1.00 50.50 81 LYS A N 1
ATOM 676 C CA . LYS A 1 81 ? -6.750 21.486 -3.473 1.00 50.50 81 LYS A CA 1
ATOM 677 C C . LYS A 1 81 ? -8.203 21.854 -3.799 1.00 50.50 81 LYS A C 1
ATOM 679 O O . LYS A 1 81 ? -8.412 22.678 -4.684 1.00 50.50 81 LYS A O 1
ATOM 684 N N . LYS A 1 82 ? -9.179 21.264 -3.095 1.00 47.53 82 LYS A N 1
ATOM 685 C CA . LYS A 1 82 ? -10.489 21.835 -2.695 1.00 47.53 82 LYS A CA 1
ATOM 686 C C . LYS A 1 82 ? -11.578 20.766 -2.514 1.00 47.53 82 LYS A C 1
ATOM 688 O O . LYS A 1 82 ? -11.712 19.844 -3.305 1.00 47.53 82 LYS A O 1
ATOM 693 N N . THR A 1 83 ? -12.395 21.046 -1.493 1.00 46.97 83 THR A N 1
ATOM 694 C CA . THR A 1 83 ? -13.815 20.689 -1.290 1.00 46.97 83 THR A CA 1
ATOM 695 C C . THR A 1 83 ? -14.165 19.226 -1.011 1.00 46.97 83 THR A C 1
ATOM 697 O O . THR A 1 83 ? -14.501 18.478 -1.918 1.00 46.97 83 THR A O 1
ATOM 700 N N . SER A 1 84 ? -14.243 18.852 0.269 1.00 41.81 84 SER A N 1
ATOM 701 C CA . SER A 1 84 ? -15.523 18.793 1.005 1.00 41.81 84 SER A CA 1
ATOM 702 C C . SER A 1 84 ? -15.338 18.060 2.343 1.00 41.81 84 SER A C 1
ATOM 704 O O . SER A 1 84 ? -14.800 16.960 2.391 1.00 41.81 84 SER A O 1
ATOM 706 N N . SER A 1 85 ? -15.765 18.721 3.421 1.00 47.19 85 SER A N 1
ATOM 707 C CA . SER A 1 85 ? -16.045 18.230 4.783 1.00 47.19 85 SER A CA 1
ATOM 708 C C . SER A 1 85 ? -15.795 16.735 5.067 1.00 47.19 85 SER A C 1
ATOM 710 O O . SER A 1 85 ? -16.681 15.922 4.823 1.00 47.19 85 SER A O 1
ATOM 712 N N . ASN A 1 86 ? -14.599 16.413 5.581 1.00 45.84 86 ASN A N 1
ATOM 713 C CA . ASN A 1 86 ? -14.248 15.323 6.531 1.00 45.84 86 ASN A CA 1
ATOM 714 C C . ASN A 1 86 ? -12.705 15.179 6.693 1.00 45.84 86 ASN A C 1
ATOM 716 O O . ASN A 1 86 ? -12.196 14.141 7.110 1.00 45.84 86 ASN A O 1
ATOM 720 N N . VAL A 1 87 ? -11.934 16.229 6.367 1.00 48.06 87 VAL A N 1
ATOM 721 C CA . VAL A 1 87 ? -10.460 16.229 6.217 1.00 48.06 87 VAL A CA 1
ATOM 722 C C . VAL A 1 87 ? -9.736 16.353 7.570 1.00 48.06 87 VAL A C 1
ATOM 724 O O . VAL A 1 87 ? -8.836 17.166 7.735 1.00 48.06 87 VAL A O 1
ATOM 727 N N . SER A 1 88 ? -10.148 15.578 8.574 1.00 50.50 88 SER A N 1
ATOM 728 C CA . SER A 1 88 ? -9.465 15.561 9.879 1.00 50.50 88 SER A CA 1
ATOM 729 C C . SER A 1 88 ? -8.474 14.403 10.036 1.00 50.50 88 SER A C 1
ATOM 731 O O . SER A 1 88 ? -7.648 14.461 10.937 1.00 50.50 88 SER A O 1
ATOM 733 N N . LEU A 1 89 ? -8.546 13.361 9.199 1.00 53.09 89 LEU A N 1
ATOM 734 C CA . LEU A 1 89 ? -7.864 12.079 9.454 1.00 53.09 89 LEU A CA 1
ATOM 735 C C . LEU A 1 89 ? -6.633 11.801 8.575 1.00 53.09 89 LEU A C 1
ATOM 737 O O . LEU A 1 89 ? -5.876 10.897 8.894 1.00 53.09 89 LEU A O 1
ATOM 741 N N . ASP A 1 90 ? -6.394 12.565 7.503 1.00 62.03 90 ASP A N 1
ATOM 742 C CA . ASP A 1 90 ? -5.242 12.319 6.609 1.00 62.03 90 ASP A CA 1
ATOM 743 C C . ASP A 1 90 ? -4.120 13.374 6.737 1.00 62.03 90 ASP A C 1
ATOM 745 O O . ASP A 1 90 ? -3.057 13.201 6.144 1.00 62.03 90 ASP A O 1
ATOM 749 N N . VAL A 1 91 ? -4.295 14.441 7.536 1.00 67.81 91 VAL A N 1
ATOM 750 C CA . VAL A 1 91 ? -3.224 15.443 7.753 1.00 67.81 91 VAL A CA 1
ATOM 751 C C . VAL A 1 91 ? -2.028 14.819 8.474 1.00 67.81 91 VAL A C 1
ATOM 753 O O . VAL A 1 91 ? -0.886 15.108 8.131 1.00 67.81 91 VAL A O 1
ATOM 756 N N . GLU A 1 92 ? -2.270 13.924 9.433 1.00 80.19 92 GLU A N 1
ATOM 757 C CA . GLU A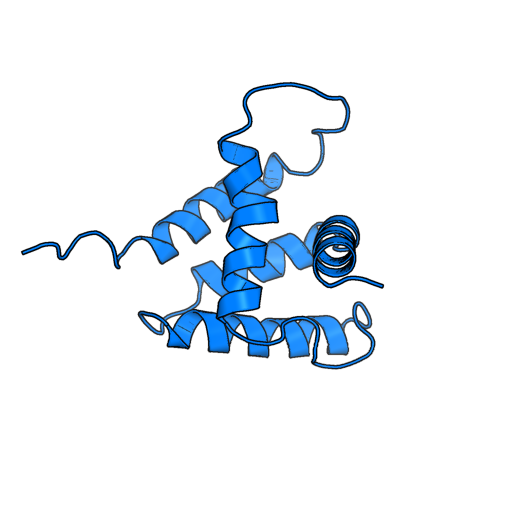 1 92 ? -1.199 13.218 10.153 1.00 80.19 92 GLU A CA 1
ATOM 758 C C . GLU A 1 92 ? -0.404 12.260 9.256 1.00 80.19 92 GLU A C 1
ATOM 760 O O . GLU A 1 92 ? 0.760 11.971 9.525 1.00 80.19 92 GLU A O 1
ATOM 765 N N . LEU A 1 93 ? -1.009 11.804 8.155 1.00 82.31 93 LEU A N 1
ATOM 766 C CA . LEU A 1 93 ? -0.363 10.915 7.197 1.00 82.31 93 LEU A CA 1
ATOM 767 C C . LEU A 1 93 ? 0.467 11.670 6.163 1.00 82.31 93 LEU A C 1
ATOM 769 O O . LEU A 1 93 ? 1.313 11.052 5.526 1.00 82.31 93 LEU A O 1
ATOM 773 N N . TRP A 1 94 ? 0.281 12.983 5.994 1.00 85.06 94 TRP A N 1
ATOM 774 C CA . TRP A 1 94 ? 1.025 13.767 5.004 1.00 85.06 94 TRP A CA 1
ATOM 775 C C . TRP A 1 94 ? 2.542 13.575 5.008 1.00 85.06 94 TRP A C 1
ATOM 777 O O . TRP A 1 94 ? 3.064 13.340 3.917 1.00 85.06 94 TRP A O 1
ATOM 787 N N . PRO A 1 95 ? 3.265 13.637 6.144 1.00 86.25 95 PRO A N 1
ATOM 788 C CA . PRO A 1 95 ? 4.708 13.401 6.125 1.00 86.25 95 PRO A CA 1
ATOM 789 C C . PRO A 1 95 ? 5.050 12.018 5.554 1.00 86.25 95 PRO A C 1
ATOM 791 O O . PRO A 1 95 ? 5.896 11.917 4.671 1.00 86.25 95 PRO A O 1
ATOM 794 N N . TYR A 1 96 ? 4.313 10.980 5.955 1.00 87.56 96 TYR A N 1
ATOM 795 C CA . TYR A 1 96 ? 4.496 9.618 5.454 1.00 87.56 96 TYR A CA 1
ATOM 796 C C . TYR A 1 96 ? 4.124 9.472 3.974 1.00 87.56 96 TYR A C 1
ATOM 798 O O . TYR A 1 96 ? 4.758 8.708 3.254 1.00 87.56 96 TYR A O 1
ATOM 806 N N . ILE A 1 97 ? 3.103 10.191 3.497 1.00 87.38 97 ILE A N 1
ATOM 807 C CA . ILE A 1 97 ? 2.715 10.181 2.080 1.00 87.38 97 ILE A CA 1
ATOM 808 C C . ILE A 1 97 ? 3.816 10.820 1.231 1.00 87.38 97 ILE A C 1
ATOM 810 O O . ILE A 1 97 ? 4.171 10.267 0.192 1.00 87.38 97 ILE A O 1
ATOM 814 N N . LEU A 1 98 ? 4.355 11.964 1.664 1.00 86.75 98 LEU A N 1
ATOM 815 C CA . LEU A 1 98 ? 5.430 12.663 0.959 1.00 86.75 98 LEU A CA 1
ATOM 816 C C . LEU A 1 98 ? 6.712 11.828 0.927 1.00 86.75 98 LEU A C 1
ATOM 818 O O . LEU A 1 98 ? 7.333 11.709 -0.127 1.00 86.75 98 LEU A O 1
ATOM 822 N N . GLU A 1 99 ? 7.076 11.214 2.052 1.00 88.69 99 GLU A N 1
ATOM 823 C CA . GLU A 1 99 ? 8.240 10.333 2.141 1.00 88.69 99 GLU A CA 1
ATOM 824 C C . GLU A 1 99 ? 8.068 9.096 1.252 1.00 88.69 99 GLU A C 1
ATOM 826 O O . GLU A 1 99 ? 8.910 8.841 0.395 1.00 88.69 99 GLU A O 1
ATOM 831 N N . ALA A 1 100 ? 6.928 8.402 1.351 1.00 87.50 100 ALA A N 1
ATOM 832 C CA . ALA A 1 100 ? 6.619 7.260 0.492 1.00 87.50 100 ALA A CA 1
ATOM 833 C C . ALA A 1 100 ? 6.647 7.642 -0.996 1.00 87.50 100 ALA A C 1
ATOM 835 O O . ALA A 1 100 ? 7.138 6.876 -1.822 1.00 87.50 100 ALA A O 1
ATOM 836 N N . GLN A 1 101 ? 6.148 8.830 -1.354 1.00 86.44 101 GLN A N 1
ATOM 837 C CA . GLN A 1 101 ? 6.209 9.332 -2.724 1.00 86.44 101 GLN A CA 1
ATOM 838 C C . GLN A 1 101 ? 7.655 9.574 -3.177 1.00 86.44 101 GLN A C 1
ATOM 840 O O . GLN A 1 101 ? 7.987 9.201 -4.300 1.00 86.44 101 GLN A O 1
ATOM 845 N N . SER A 1 102 ? 8.504 10.144 -2.317 1.00 84.31 102 SER A N 1
ATOM 846 C CA . SER A 1 102 ? 9.928 10.356 -2.603 1.00 84.31 102 SER A CA 1
ATOM 847 C C . SER A 1 102 ? 10.671 9.036 -2.815 1.00 84.31 102 SER A C 1
ATOM 849 O O . SER A 1 102 ? 11.445 8.922 -3.763 1.00 84.31 102 SER A O 1
ATOM 851 N N . SER A 1 103 ? 10.394 8.016 -1.996 1.00 80.81 103 SER A N 1
ATOM 852 C CA . SER A 1 103 ? 10.974 6.672 -2.152 1.00 80.81 103 SER A CA 1
ATOM 853 C C . SER A 1 103 ? 10.588 6.005 -3.479 1.00 80.81 103 SER A C 1
ATOM 855 O O . SER A 1 103 ? 11.269 5.098 -3.941 1.00 80.81 103 SER A O 1
ATOM 857 N N . CYS A 1 104 ? 9.504 6.453 -4.121 1.00 76.88 104 CYS A N 1
ATOM 858 C CA . CYS A 1 104 ? 9.060 5.934 -5.415 1.00 76.88 104 CYS A CA 1
ATOM 859 C C . CYS A 1 104 ? 9.681 6.655 -6.628 1.00 76.88 104 CYS A C 1
ATOM 861 O O . CYS A 1 104 ? 9.516 6.174 -7.749 1.00 76.88 104 CYS A O 1
ATOM 863 N N . THR A 1 105 ? 10.308 7.828 -6.452 1.00 62.84 105 THR A N 1
ATOM 864 C CA . THR A 1 105 ? 10.709 8.724 -7.560 1.00 62.84 105 THR A CA 1
ATOM 865 C C . THR A 1 105 ? 12.132 8.545 -8.093 1.00 62.84 105 THR A C 1
ATOM 867 O O . THR A 1 105 ? 12.473 9.195 -9.080 1.00 62.84 105 THR A O 1
ATOM 870 N N . ASP A 1 106 ? 12.925 7.616 -7.557 1.00 52.94 106 ASP A N 1
ATOM 871 C CA . ASP A 1 106 ? 14.273 7.332 -8.088 1.00 52.94 106 ASP A CA 1
ATOM 872 C C . ASP A 1 106 ? 14.270 6.735 -9.515 1.00 52.94 106 ASP A C 1
ATOM 874 O O . ASP A 1 106 ? 15.292 6.729 -10.194 1.00 52.94 106 ASP A O 1
ATOM 878 N N . GLU A 1 107 ? 13.109 6.322 -10.034 1.00 51.00 107 GLU A N 1
ATOM 879 C CA . GLU A 1 107 ? 12.938 5.815 -11.407 1.00 51.00 107 GLU A CA 1
ATOM 880 C C . GLU A 1 107 ? 12.765 6.907 -12.485 1.00 51.00 107 GLU A C 1
ATOM 882 O O . GLU A 1 107 ? 12.788 6.599 -13.673 1.00 51.00 107 GLU A O 1
ATOM 887 N N . SER A 1 108 ? 12.572 8.187 -12.135 1.00 42.19 108 SER A N 1
ATOM 888 C CA . SER A 1 108 ? 12.286 9.234 -13.144 1.00 42.19 108 SER A CA 1
ATOM 889 C C . SER A 1 108 ? 13.492 10.076 -13.581 1.00 42.19 108 SER A C 1
ATOM 891 O O . SER A 1 108 ? 13.344 10.914 -14.466 1.00 42.19 108 SER A O 1
ATOM 893 N N . SER A 1 109 ? 14.683 9.852 -13.015 1.00 40.47 109 SER A N 1
ATOM 894 C CA . SER A 1 109 ? 15.871 10.687 -13.282 1.00 40.47 109 SER A CA 1
ATOM 895 C C . SER A 1 109 ? 16.855 10.104 -14.302 1.00 40.47 109 SER A C 1
ATOM 897 O O . SER A 1 109 ? 17.897 10.705 -14.545 1.00 40.47 109 SER A O 1
ATOM 899 N N . VAL A 1 110 ? 16.545 8.969 -14.936 1.00 40.38 110 VAL A N 1
ATOM 900 C CA . VAL A 1 110 ? 17.342 8.434 -16.054 1.00 40.38 110 VAL A CA 1
ATOM 901 C C . VAL A 1 110 ? 16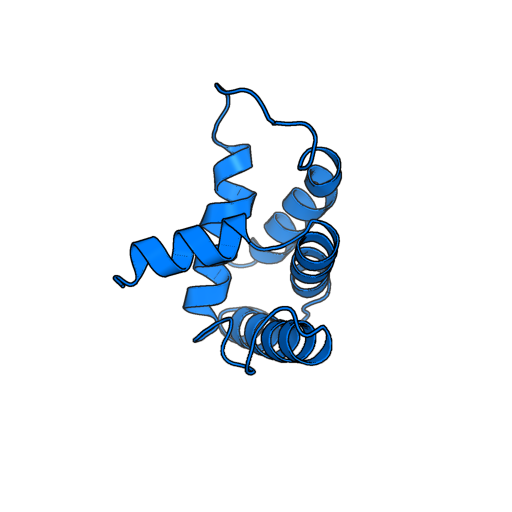.529 8.542 -17.340 1.00 40.38 110 VAL A C 1
ATOM 903 O O . VAL A 1 110 ? 16.064 7.556 -17.906 1.00 40.38 110 VAL A O 1
ATOM 906 N N . GLN A 1 111 ? 16.326 9.776 -17.796 1.00 34.03 111 GLN A N 1
ATOM 907 C CA . GLN A 1 111 ? 16.084 10.036 -19.211 1.00 34.03 111 GLN A CA 1
ATOM 908 C C . GLN A 1 111 ? 17.383 10.590 -19.803 1.00 34.03 111 GLN A C 1
ATOM 910 O O . GLN A 1 111 ? 17.871 11.630 -19.373 1.00 34.03 111 GLN A O 1
ATOM 915 N N . ILE A 1 112 ? 17.923 9.760 -20.700 1.00 36.47 112 ILE A N 1
ATOM 916 C CA . ILE A 1 112 ? 19.067 9.877 -21.621 1.00 36.47 112 ILE A CA 1
ATOM 917 C C . ILE A 1 112 ? 19.452 11.316 -21.979 1.00 36.47 112 ILE A C 1
ATOM 919 O O . ILE A 1 112 ? 18.550 12.073 -22.403 1.00 36.47 112 ILE A O 1
#

Foldseek 3Di:
DDPVVLLVCLLVLDDLVLVLVLLVLLLPQPDDDQVSLQVSLQVSLVVCCVVVVDVHSPSDVGSVSSVVSLCVNQVVVVVPPDDDPDPPRCPVCVVSNVSSVVSNCPVPPPDD

InterPro domains:
  IPR001142 Yeast membrane protein DUP/COS [PF00674] (3-82)

pLDDT: mean 77.01, std 17.37, range [34.03, 95.75]